Protein AF-A0A1Q8IWN5-F1 (afdb_monomer)

Nearest PDB structures (foldseek):
  7a0g-assembly1_JJJ  TM=3.708E-01  e=5.545E+00  Serratia marcescens

Mean predicted aligned error: 10.46 Å

Radius of gyration: 30.69 Å; Cα contacts (8 Å, |Δi|>4): 17; chains: 1; bounding box: 66×28×96 Å

Foldseek 3Di:
DDPPVVVVVVVVVVVVVVLVVLLVVLVVVLVVQLVVLVVVLVVVVVVVVVVLVVVVVVPPDVVVNVVVVVPCPVVVVVSVVVSVVSNVVSVVVSVVSNVVSVVVVVVVVVVVVVVVVVVVVVVPPDPPPPDD

Sequence (132 aa):
MISTTPQHFVAA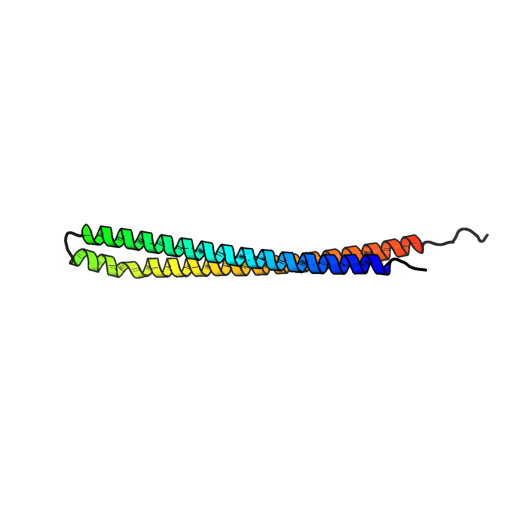QKAGVDTTFEILNKTAGAFEKLAALNLQTVQAALADQQQRARDAFAANAPQTFFAQQAGRSQPALEQARSYWREVHEIVAGTRADFLALAQARVSAYRSEAQGYFDNLAKQAAPAETAGK

Structure (mmCIF, N/CA/C/O backbone):
data_AF-A0A1Q8IWN5-F1
#
_entry.id   AF-A0A1Q8IWN5-F1
#
loop_
_atom_site.group_PDB
_atom_site.id
_atom_site.type_symbol
_atom_site.label_atom_id
_atom_site.label_alt_id
_atom_site.label_comp_id
_atom_site.label_asym_id
_atom_site.label_entity_id
_atom_site.label_seq_id
_atom_site.pdbx_PDB_ins_code
_atom_site.Cartn_x
_atom_site.Cartn_y
_atom_site.Cartn_z
_atom_site.occupancy
_atom_site.B_iso_or_equiv
_atom_site.auth_seq_id
_atom_site.auth_comp_id
_atom_site.auth_asym_id
_atom_site.auth_atom_id
_atom_site.pdbx_PDB_model_num
ATOM 1 N N . MET A 1 1 ? 27.067 6.786 -45.162 1.00 37.84 1 MET A N 1
ATOM 2 C CA . MET A 1 1 ? 27.492 6.765 -43.749 1.00 37.84 1 MET A CA 1
ATOM 3 C C . MET A 1 1 ? 26.260 6.625 -42.869 1.00 37.84 1 MET A C 1
ATOM 5 O O . MET A 1 1 ? 25.314 7.380 -43.034 1.00 37.84 1 MET A O 1
ATOM 9 N N . ILE A 1 2 ? 26.288 5.584 -42.041 1.00 49.09 2 ILE A N 1
ATOM 10 C CA . ILE A 1 2 ? 25.490 5.244 -40.851 1.00 49.09 2 ILE A CA 1
ATOM 11 C C . ILE A 1 2 ? 24.551 6.364 -40.350 1.00 49.09 2 ILE A C 1
ATOM 13 O O . ILE A 1 2 ? 25.006 7.363 -39.804 1.00 49.09 2 ILE A O 1
ATOM 17 N N . SER A 1 3 ? 23.237 6.148 -40.480 1.00 48.34 3 SER A N 1
ATOM 18 C CA . SER A 1 3 ? 22.176 6.942 -39.831 1.00 48.34 3 SER A CA 1
ATOM 19 C C . SER A 1 3 ? 21.306 6.061 -38.917 1.00 48.34 3 SER A C 1
ATOM 21 O O . SER A 1 3 ? 20.087 6.161 -38.896 1.00 48.34 3 SER A O 1
ATOM 23 N N . THR A 1 4 ? 21.923 5.131 -38.183 1.00 56.53 4 THR A N 1
ATOM 24 C CA . THR A 1 4 ? 21.226 4.267 -37.208 1.00 56.53 4 THR A CA 1
ATOM 25 C C . THR A 1 4 ? 21.303 4.820 -35.779 1.00 56.53 4 THR A C 1
ATOM 27 O O . THR A 1 4 ? 20.409 4.583 -34.973 1.00 56.53 4 THR A O 1
ATOM 30 N N . THR A 1 5 ? 22.303 5.651 -35.466 1.00 59.72 5 THR A N 1
ATOM 31 C CA . THR A 1 5 ? 22.496 6.282 -34.146 1.00 59.72 5 THR A CA 1
ATOM 32 C C . THR A 1 5 ? 21.309 7.131 -33.648 1.00 59.72 5 THR A C 1
ATOM 34 O O . THR A 1 5 ? 21.006 7.051 -32.456 1.00 59.72 5 THR A O 1
ATOM 37 N N . PRO A 1 6 ? 20.585 7.906 -34.488 1.00 65.62 6 PRO A N 1
ATOM 38 C CA . PRO A 1 6 ? 19.478 8.736 -34.002 1.00 65.62 6 PRO A CA 1
ATOM 39 C C . PRO A 1 6 ? 18.267 7.924 -33.521 1.00 65.62 6 PRO A C 1
ATOM 41 O O . PRO A 1 6 ? 17.647 8.281 -32.523 1.00 65.62 6 PRO A O 1
ATOM 44 N N . GLN A 1 7 ? 17.931 6.818 -34.196 1.00 66.00 7 GLN A N 1
ATOM 45 C CA . GLN A 1 7 ? 16.726 6.037 -33.886 1.00 66.00 7 GLN A CA 1
ATOM 46 C C . GLN A 1 7 ? 16.855 5.258 -32.570 1.00 66.00 7 GLN A C 1
ATOM 48 O O . GLN A 1 7 ? 15.939 5.305 -31.750 1.00 66.00 7 GLN A O 1
ATOM 53 N N . HIS A 1 8 ? 18.002 4.618 -32.321 1.00 65.12 8 HIS A N 1
ATOM 54 C CA . HIS A 1 8 ? 18.261 3.933 -31.047 1.00 65.12 8 HIS A CA 1
ATOM 55 C C . HIS A 1 8 ? 18.317 4.913 -29.867 1.00 65.12 8 HIS A C 1
ATOM 57 O O . HIS A 1 8 ? 17.812 4.615 -28.786 1.00 65.12 8 HIS A O 1
ATOM 63 N N . PHE A 1 9 ? 18.866 6.116 -30.075 1.00 72.00 9 PHE A N 1
ATOM 64 C CA . PHE A 1 9 ? 18.894 7.153 -29.044 1.00 72.00 9 PHE A CA 1
ATOM 65 C C . PHE A 1 9 ? 17.484 7.634 -28.668 1.00 72.00 9 PHE A C 1
ATOM 67 O O . PHE A 1 9 ? 17.147 7.705 -27.485 1.00 72.00 9 PHE A O 1
ATOM 74 N N . VAL A 1 10 ? 16.632 7.902 -29.664 1.00 76.38 10 VAL A N 1
ATOM 75 C CA . VAL A 1 10 ? 15.233 8.299 -29.438 1.00 76.38 10 VAL A CA 1
ATOM 76 C C . VAL A 1 10 ? 14.439 7.178 -28.755 1.00 76.38 10 VAL A C 1
ATOM 78 O O . VAL A 1 10 ? 13.681 7.448 -27.822 1.00 76.38 10 VAL A O 1
ATOM 81 N N . ALA A 1 11 ? 14.641 5.918 -29.153 1.00 75.00 11 ALA A N 1
ATOM 82 C CA . ALA A 1 11 ? 14.000 4.765 -28.519 1.00 75.00 11 ALA A CA 1
ATOM 83 C C . ALA A 1 11 ? 14.422 4.598 -27.047 1.00 75.00 11 ALA A C 1
ATOM 85 O O . ALA A 1 11 ? 13.570 4.401 -26.178 1.00 75.00 11 ALA A O 1
ATOM 86 N N . ALA A 1 12 ? 15.715 4.753 -26.744 1.00 73.31 12 ALA A N 1
ATOM 87 C CA . ALA A 1 12 ? 16.230 4.701 -25.379 1.00 73.31 12 ALA A CA 1
ATOM 88 C C . ALA A 1 12 ? 15.653 5.823 -24.499 1.00 73.31 12 ALA A C 1
ATOM 90 O O . ALA A 1 12 ? 15.236 5.558 -23.367 1.00 73.31 12 ALA A O 1
ATOM 91 N N . GLN A 1 13 ? 15.566 7.052 -25.025 1.00 79.25 13 GLN A N 1
ATOM 92 C CA . GLN A 1 13 ? 14.946 8.177 -24.319 1.00 79.25 13 GLN A CA 1
ATOM 93 C C . GLN A 1 13 ? 13.466 7.928 -24.038 1.00 79.25 13 GLN A C 1
ATOM 95 O O . GLN A 1 13 ? 13.032 8.063 -22.893 1.00 79.25 13 GLN A O 1
ATOM 100 N N . LYS A 1 14 ? 12.702 7.512 -25.056 1.00 83.19 14 LYS A N 1
ATOM 101 C CA . LYS A 1 14 ? 11.281 7.200 -24.892 1.00 83.19 14 LYS A CA 1
ATOM 102 C C . LYS A 1 14 ? 11.071 6.132 -23.823 1.00 83.19 14 LYS A C 1
ATOM 104 O O . LYS A 1 14 ? 10.262 6.313 -22.920 1.00 83.19 14 LYS A O 1
ATOM 109 N N . ALA A 1 15 ? 11.835 5.051 -23.885 1.00 81.25 15 ALA A N 1
ATOM 110 C CA . ALA A 1 15 ? 11.652 3.950 -22.960 1.00 81.25 15 ALA A CA 1
ATOM 111 C C . ALA A 1 15 ? 12.084 4.311 -21.522 1.00 81.25 15 ALA A C 1
ATOM 113 O O . ALA A 1 15 ? 11.552 3.759 -20.560 1.00 81.25 15 ALA A O 1
ATOM 114 N N . GLY A 1 16 ? 13.019 5.256 -21.357 1.00 82.69 16 GLY A N 1
ATOM 115 C CA . GLY A 1 16 ? 13.338 5.858 -20.060 1.00 82.69 16 GLY A CA 1
ATOM 116 C C . GLY A 1 16 ? 12.161 6.647 -19.480 1.00 82.69 16 GLY A C 1
ATOM 117 O O . GLY A 1 16 ? 11.799 6.427 -18.327 1.00 82.69 16 GLY A O 1
ATOM 118 N N . VAL A 1 17 ? 11.518 7.487 -20.297 1.00 88.69 17 VAL A N 1
ATOM 119 C CA . VAL A 1 17 ? 10.320 8.252 -19.910 1.00 88.69 17 VAL A CA 1
ATOM 120 C C . VAL A 1 17 ? 9.160 7.324 -19.543 1.00 88.69 17 VAL A C 1
ATOM 122 O O . VAL A 1 17 ? 8.555 7.501 -18.486 1.00 88.69 17 VAL A O 1
ATOM 125 N N . ASP A 1 18 ? 8.892 6.304 -20.362 1.00 88.75 18 ASP A N 1
ATOM 126 C CA . ASP A 1 18 ? 7.832 5.324 -20.100 1.00 88.75 18 ASP A CA 1
ATOM 127 C C . ASP A 1 18 ? 8.085 4.592 -18.762 1.00 88.75 18 ASP A C 1
ATOM 129 O O . ASP A 1 18 ? 7.186 4.498 -17.928 1.00 88.75 18 ASP A O 1
ATOM 133 N N . THR A 1 19 ? 9.337 4.193 -18.487 1.00 89.06 19 THR A N 1
ATOM 134 C CA . THR A 1 19 ? 9.733 3.585 -17.197 1.00 89.06 19 THR A CA 1
ATOM 135 C C . THR A 1 19 ? 9.458 4.526 -16.018 1.00 89.06 19 THR A C 1
ATOM 137 O O . THR A 1 19 ? 8.959 4.095 -14.979 1.00 89.06 19 THR A O 1
ATOM 140 N N . THR A 1 20 ? 9.775 5.819 -16.151 1.00 90.31 20 THR A N 1
ATOM 141 C CA . THR A 1 20 ? 9.519 6.807 -15.093 1.00 90.31 20 THR A CA 1
ATOM 142 C C . THR A 1 20 ? 8.026 6.947 -14.808 1.00 90.31 20 THR A C 1
ATOM 144 O O . THR A 1 20 ? 7.629 6.923 -13.643 1.00 90.31 20 THR A O 1
ATOM 147 N N . PHE A 1 21 ? 7.191 7.054 -15.843 1.00 93.50 21 PHE A N 1
ATOM 148 C CA . PHE A 1 21 ? 5.742 7.150 -15.661 1.00 93.50 21 PHE A CA 1
ATOM 149 C C . PHE A 1 21 ? 5.143 5.880 -15.060 1.00 93.50 21 PHE A C 1
ATOM 151 O O . PHE A 1 21 ? 4.268 5.973 -14.201 1.00 93.50 21 PHE A O 1
ATOM 158 N N . GLU A 1 22 ? 5.635 4.700 -15.435 1.00 92.38 22 GLU A N 1
ATOM 159 C CA . GLU A 1 22 ? 5.208 3.449 -14.808 1.00 92.38 22 GLU A CA 1
ATOM 160 C C . GLU A 1 22 ? 5.541 3.415 -13.313 1.00 92.38 22 GLU A C 1
ATOM 162 O O . GLU A 1 22 ? 4.670 3.092 -12.505 1.00 92.38 22 GLU A O 1
ATOM 167 N N . ILE A 1 23 ? 6.749 3.826 -12.913 1.00 92.50 23 ILE A N 1
ATOM 168 C CA . ILE A 1 23 ? 7.129 3.918 -11.493 1.00 92.50 23 ILE A CA 1
ATOM 169 C C . ILE A 1 23 ? 6.215 4.888 -10.737 1.00 92.50 23 ILE A C 1
ATOM 171 O O . ILE A 1 23 ? 5.743 4.567 -9.640 1.00 92.50 23 ILE A O 1
ATOM 175 N N . LEU A 1 24 ? 5.946 6.062 -11.316 1.00 94.44 24 LEU A N 1
ATOM 176 C CA . LEU A 1 24 ? 5.059 7.061 -10.717 1.00 94.44 24 LEU A CA 1
ATOM 177 C C . LEU A 1 24 ? 3.639 6.513 -10.548 1.00 94.44 24 LEU A C 1
ATOM 179 O O . LEU A 1 24 ? 3.076 6.628 -9.462 1.00 94.44 24 LEU A O 1
ATOM 183 N N . ASN A 1 25 ? 3.097 5.849 -11.571 1.00 94.50 25 ASN A N 1
ATOM 184 C CA . ASN A 1 25 ? 1.772 5.229 -11.521 1.00 94.50 25 ASN A CA 1
ATOM 185 C C . ASN A 1 25 ? 1.687 4.140 -10.445 1.00 94.50 25 ASN A C 1
ATOM 187 O O . ASN A 1 25 ? 0.735 4.109 -9.668 1.00 94.50 25 ASN A O 1
ATOM 191 N N . LYS A 1 26 ? 2.695 3.265 -10.349 1.00 94.44 26 LYS A N 1
ATOM 192 C CA . LYS A 1 26 ? 2.757 2.231 -9.304 1.00 94.44 26 LYS A CA 1
ATOM 193 C C . LYS A 1 26 ? 2.835 2.838 -7.903 1.00 94.44 26 LYS A C 1
ATOM 195 O O . LYS A 1 26 ? 2.153 2.371 -6.995 1.00 94.44 26 LYS A O 1
ATOM 200 N N . THR A 1 27 ? 3.618 3.904 -7.742 1.00 94.50 27 THR A N 1
ATOM 201 C CA . THR A 1 27 ? 3.732 4.634 -6.472 1.00 94.50 27 THR A CA 1
ATOM 202 C C . THR A 1 27 ? 2.403 5.287 -6.091 1.00 94.50 27 THR A C 1
ATOM 204 O O . THR A 1 27 ? 1.944 5.112 -4.965 1.00 94.50 27 THR A O 1
ATOM 207 N N . ALA A 1 28 ? 1.747 5.983 -7.024 1.00 97.44 28 ALA A N 1
ATOM 208 C CA . ALA A 1 28 ? 0.434 6.584 -6.801 1.00 97.44 28 ALA A CA 1
ATOM 209 C C . ALA A 1 28 ? -0.610 5.527 -6.407 1.00 97.44 28 ALA A C 1
ATOM 211 O O . ALA A 1 28 ? -1.283 5.680 -5.391 1.00 97.44 28 ALA A O 1
ATOM 212 N N . GLY A 1 29 ? -0.659 4.399 -7.122 1.00 96.81 29 GLY A N 1
ATOM 213 C CA . GLY A 1 29 ? -1.555 3.291 -6.788 1.00 96.81 29 GLY A CA 1
ATOM 214 C C . GLY A 1 29 ? -1.285 2.677 -5.406 1.00 96.81 29 GLY A C 1
ATOM 215 O O . GLY A 1 29 ? -2.213 2.234 -4.732 1.00 96.81 29 GLY A O 1
ATOM 216 N N . ALA A 1 30 ? -0.035 2.671 -4.933 1.00 97.12 30 ALA A N 1
ATOM 217 C CA . ALA A 1 30 ? 0.285 2.252 -3.568 1.00 97.12 30 ALA A CA 1
ATOM 218 C C . ALA A 1 30 ? -0.283 3.227 -2.522 1.00 97.12 30 ALA A C 1
ATOM 220 O O . ALA A 1 30 ? -0.853 2.789 -1.521 1.00 97.12 30 ALA A O 1
ATOM 221 N N . PHE A 1 31 ? -0.187 4.538 -2.768 1.00 97.88 31 PHE A N 1
ATOM 222 C CA . PHE A 1 31 ? -0.805 5.554 -1.910 1.00 97.88 31 PHE A CA 1
ATOM 223 C C . PHE A 1 31 ? -2.328 5.436 -1.879 1.00 97.88 31 PHE A C 1
ATOM 225 O O . PHE A 1 31 ? -2.911 5.498 -0.799 1.00 97.88 31 PHE A O 1
ATOM 232 N N . GLU A 1 32 ? -2.970 5.211 -3.025 1.00 98.19 32 GLU A N 1
ATOM 233 C CA . GLU A 1 32 ? -4.418 4.984 -3.099 1.00 98.19 32 GLU A CA 1
ATOM 234 C C . GLU A 1 32 ? -4.841 3.778 -2.253 1.00 98.19 32 GLU A C 1
ATOM 236 O O . GLU A 1 32 ? -5.774 3.877 -1.456 1.00 98.19 32 GLU A O 1
ATOM 241 N N . LYS A 1 33 ? -4.112 2.659 -2.351 1.00 98.44 33 LYS A N 1
ATOM 242 C CA . LYS A 1 33 ? -4.369 1.461 -1.536 1.00 98.44 33 LYS A CA 1
ATOM 243 C C . LYS A 1 33 ? -4.204 1.728 -0.040 1.00 98.44 33 LYS A C 1
ATOM 245 O O . LYS A 1 33 ? -5.042 1.297 0.747 1.00 98.44 33 LYS A O 1
ATOM 250 N N . LEU A 1 34 ? -3.163 2.460 0.363 1.00 98.38 34 LEU A N 1
ATOM 251 C CA . LEU A 1 34 ? -2.956 2.841 1.766 1.00 98.38 34 LEU A CA 1
ATOM 252 C C . LEU A 1 34 ? -4.065 3.773 2.274 1.00 98.38 34 LEU A C 1
ATOM 254 O O . LEU A 1 34 ? -4.549 3.607 3.392 1.00 98.38 34 LEU A O 1
ATOM 258 N N . ALA A 1 35 ? -4.494 4.739 1.462 1.00 98.50 35 ALA A N 1
ATOM 259 C CA . ALA A 1 35 ? -5.589 5.638 1.807 1.00 98.50 35 ALA A CA 1
ATOM 260 C C . ALA A 1 35 ? -6.915 4.877 1.961 1.00 98.50 35 ALA A C 1
ATOM 262 O O . ALA A 1 35 ? -7.635 5.093 2.938 1.00 98.50 35 ALA A O 1
ATOM 263 N N . ALA A 1 36 ? -7.205 3.950 1.045 1.00 98.25 36 ALA A N 1
ATOM 264 C CA . ALA A 1 36 ? -8.377 3.084 1.121 1.00 98.25 36 ALA A CA 1
ATOM 265 C C . ALA A 1 36 ? -8.357 2.210 2.386 1.00 98.25 36 ALA A C 1
ATOM 267 O O . ALA A 1 36 ? -9.351 2.167 3.111 1.00 98.25 36 ALA A O 1
ATOM 268 N N . LEU A 1 37 ? -7.212 1.593 2.703 1.00 98.25 37 LEU A N 1
ATOM 269 C CA . LEU A 1 37 ? -7.028 0.800 3.922 1.00 98.25 37 LEU A CA 1
ATOM 270 C C . LEU A 1 37 ? -7.273 1.631 5.192 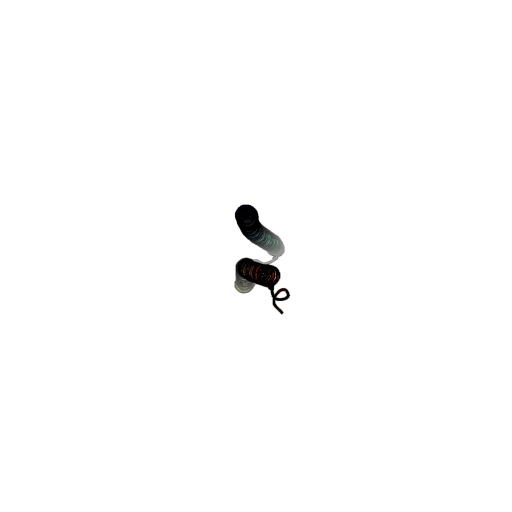1.00 98.25 37 LEU A C 1
ATOM 272 O O . LEU A 1 37 ? -7.979 1.193 6.104 1.00 98.25 37 LEU A O 1
ATOM 276 N N . ASN A 1 38 ? -6.734 2.852 5.249 1.00 97.88 38 ASN A N 1
ATOM 277 C CA . ASN A 1 38 ? -6.957 3.770 6.368 1.00 97.88 38 ASN A CA 1
ATOM 278 C C . ASN A 1 38 ? -8.436 4.129 6.522 1.00 97.88 38 ASN A C 1
ATOM 280 O O . ASN A 1 38 ? -8.968 4.085 7.632 1.00 97.88 38 ASN A O 1
ATOM 284 N N . LEU A 1 39 ? -9.115 4.449 5.418 1.00 98.31 39 LEU A N 1
ATOM 285 C CA . LEU A 1 39 ? -10.536 4.779 5.440 1.00 98.31 39 LEU A CA 1
ATOM 286 C C . LEU A 1 39 ? -11.376 3.594 5.932 1.00 98.31 39 LEU A C 1
ATOM 288 O O . LEU A 1 39 ? -12.228 3.776 6.801 1.00 98.31 39 LEU A O 1
ATOM 292 N N . GLN A 1 40 ? -11.107 2.387 5.433 1.00 96.81 40 GLN A N 1
ATOM 293 C CA . GLN A 1 40 ? -11.782 1.166 5.874 1.00 96.81 40 GLN A CA 1
ATOM 294 C C . GLN A 1 40 ? -11.557 0.906 7.371 1.00 96.81 40 GLN A C 1
ATOM 296 O O . GLN A 1 40 ? -12.502 0.592 8.093 1.00 96.81 40 GLN A O 1
ATOM 301 N N . THR A 1 41 ? -10.328 1.097 7.855 1.00 95.94 41 THR A N 1
ATOM 302 C CA . THR A 1 41 ? -9.979 0.930 9.275 1.00 95.94 41 THR A CA 1
ATOM 303 C C . THR A 1 41 ? -10.730 1.931 10.155 1.00 95.94 41 THR A C 1
ATOM 305 O O . THR A 1 41 ? -11.289 1.562 11.187 1.00 95.94 41 THR A O 1
ATOM 308 N N . VAL A 1 42 ? -10.804 3.195 9.731 1.00 96.06 42 VAL A N 1
ATOM 309 C CA . VAL A 1 42 ? -11.555 4.242 10.438 1.00 96.06 42 VAL A CA 1
ATOM 310 C C . VAL A 1 42 ? -13.050 3.925 10.461 1.00 96.06 42 VAL A C 1
ATOM 312 O O . VAL A 1 42 ? -13.673 4.019 11.517 1.00 96.06 42 VAL A O 1
ATOM 315 N N . GLN A 1 43 ? -13.627 3.506 9.332 1.00 96.12 43 GLN A N 1
ATOM 316 C CA . GLN A 1 43 ? -15.036 3.110 9.259 1.00 96.12 43 GLN A CA 1
ATOM 317 C C . GLN A 1 43 ? -15.348 1.930 10.186 1.00 96.12 43 GLN A C 1
ATOM 319 O O . GLN A 1 43 ? -16.338 1.981 10.916 1.00 96.12 43 GLN A O 1
ATOM 324 N N . ALA A 1 44 ? -14.486 0.910 10.214 1.00 93.06 44 ALA A N 1
ATOM 325 C CA . ALA A 1 44 ? -14.618 -0.218 11.132 1.00 93.06 44 ALA A CA 1
ATOM 326 C C . ALA A 1 44 ? -14.556 0.241 12.598 1.00 93.06 44 ALA A C 1
ATOM 328 O O . ALA A 1 44 ? -15.436 -0.094 13.389 1.00 93.06 44 ALA A O 1
ATOM 329 N N . ALA A 1 45 ? -13.593 1.098 12.949 1.00 90.94 45 ALA A N 1
ATOM 330 C CA . ALA A 1 45 ? -13.474 1.638 14.302 1.00 90.94 45 ALA A CA 1
ATOM 331 C C . ALA A 1 45 ? -14.706 2.465 14.725 1.00 90.94 45 ALA A C 1
ATOM 333 O O . ALA A 1 45 ? -15.142 2.380 15.876 1.00 90.94 45 ALA A O 1
ATOM 334 N N . LEU A 1 46 ? -15.289 3.246 13.808 1.00 94.44 46 LEU A N 1
ATOM 335 C CA . LEU A 1 46 ? -16.532 3.998 14.022 1.00 94.44 46 LEU A CA 1
ATOM 336 C C . LEU A 1 46 ? -17.734 3.071 14.236 1.00 94.44 46 LEU A C 1
ATOM 338 O O . LEU A 1 46 ? -18.514 3.300 15.163 1.00 94.44 46 LEU A O 1
ATOM 342 N N . ALA A 1 47 ? -17.867 2.016 13.429 1.00 91.81 47 ALA A N 1
ATOM 343 C CA . ALA A 1 47 ? -18.908 1.005 13.602 1.00 91.81 47 ALA A CA 1
ATOM 344 C C . ALA A 1 47 ? -18.779 0.300 14.965 1.00 91.81 47 ALA A C 1
ATOM 346 O O . ALA A 1 47 ? -19.760 0.200 15.707 1.00 91.81 47 ALA A O 1
ATOM 347 N N . ASP A 1 48 ? -17.556 -0.069 15.356 1.00 88.12 48 ASP A N 1
ATOM 348 C CA . ASP A 1 48 ? -17.261 -0.665 16.662 1.00 88.12 48 ASP A CA 1
ATOM 349 C C . ASP A 1 48 ? -17.589 0.293 17.821 1.00 88.12 48 ASP A C 1
ATOM 351 O O . ASP A 1 48 ? -18.047 -0.132 18.882 1.00 88.12 48 ASP A O 1
ATOM 355 N N . GLN A 1 49 ? -17.346 1.602 17.672 1.00 86.94 49 GLN A N 1
ATOM 356 C CA . GLN A 1 49 ? -17.747 2.601 18.675 1.00 86.94 49 GLN A CA 1
ATOM 357 C C . GLN A 1 49 ? -19.267 2.762 18.757 1.00 86.94 49 GLN A C 1
ATOM 359 O O . GLN A 1 49 ? -19.816 2.818 19.858 1.00 86.94 49 GLN A O 1
ATOM 364 N N . GLN A 1 50 ? -19.963 2.799 17.618 1.00 91.31 50 GLN A N 1
ATOM 365 C CA . GLN A 1 50 ? -21.423 2.880 17.595 1.00 91.31 50 GLN A CA 1
ATOM 366 C C . GLN A 1 50 ? -22.049 1.673 18.300 1.00 91.31 50 GLN A C 1
ATOM 368 O O . GLN A 1 50 ? -22.963 1.845 19.111 1.00 91.31 50 GLN A O 1
ATOM 373 N N . GLN A 1 51 ? -21.543 0.467 18.034 1.00 87.44 51 GLN A N 1
ATOM 374 C CA . GLN A 1 51 ? -22.014 -0.740 18.704 1.00 87.44 51 GLN A CA 1
ATOM 375 C C . GLN A 1 51 ? -21.749 -0.677 20.211 1.00 87.44 51 GLN A C 1
ATOM 377 O O . GLN A 1 51 ? -22.658 -0.923 20.998 1.00 87.44 51 GLN A O 1
ATOM 382 N N . ARG A 1 52 ? -20.552 -0.241 20.626 1.00 81.56 52 ARG A N 1
ATOM 383 C CA . ARG A 1 52 ? -20.226 -0.050 22.050 1.00 81.56 52 ARG A CA 1
ATOM 384 C C . ARG A 1 52 ? -21.160 0.933 22.748 1.00 81.56 52 ARG A C 1
ATOM 386 O O . ARG A 1 52 ? -21.565 0.671 23.877 1.00 81.56 52 ARG A O 1
ATOM 393 N N . ALA A 1 53 ? -21.511 2.039 22.096 1.00 85.88 53 ALA A N 1
ATOM 394 C CA . ALA A 1 53 ? -22.461 2.999 22.646 1.00 85.88 53 ALA A CA 1
ATOM 395 C C . ALA A 1 53 ? -23.851 2.366 22.820 1.00 85.88 53 ALA A C 1
ATOM 397 O O . ALA A 1 53 ? -24.457 2.511 23.878 1.00 85.88 53 ALA A O 1
ATOM 398 N N . ARG A 1 54 ? -24.336 1.613 21.821 1.00 85.88 54 ARG A N 1
ATOM 399 C CA . ARG A 1 54 ? -25.617 0.890 21.906 1.00 85.88 54 ARG A CA 1
ATOM 400 C C . ARG A 1 54 ? -25.623 -0.136 23.037 1.00 85.88 54 ARG A C 1
ATOM 402 O O . ARG A 1 54 ? -26.559 -0.142 23.830 1.00 85.88 54 ARG A O 1
ATOM 409 N N . ASP A 1 55 ? -24.572 -0.945 23.143 1.00 82.38 55 ASP A N 1
ATOM 410 C CA . ASP A 1 55 ? -24.430 -1.947 24.203 1.00 82.38 55 ASP A CA 1
ATOM 411 C C . ASP A 1 55 ? -24.398 -1.291 25.591 1.00 82.38 55 ASP A C 1
ATOM 413 O O . ASP A 1 55 ? -25.004 -1.802 26.529 1.00 82.38 55 ASP A O 1
ATOM 417 N N . ALA A 1 56 ? -23.734 -0.135 25.723 1.00 79.62 56 ALA A N 1
ATOM 418 C CA . ALA A 1 56 ? -23.693 0.624 26.971 1.00 79.62 56 ALA A CA 1
ATOM 419 C C . ALA A 1 56 ? -25.081 1.136 27.386 1.00 79.62 56 ALA A C 1
ATOM 421 O O . ALA A 1 56 ? -25.432 1.043 28.559 1.00 79.62 56 ALA A O 1
ATOM 422 N N . PHE A 1 57 ? -25.886 1.633 26.441 1.00 81.88 57 PHE A N 1
ATOM 423 C CA . PHE A 1 57 ? -27.260 2.069 26.721 1.00 81.88 57 PHE A CA 1
ATOM 424 C C . PHE A 1 57 ? -28.224 0.904 26.986 1.00 81.88 57 PHE A C 1
ATOM 426 O O . PHE A 1 57 ? -29.194 1.076 27.718 1.00 81.88 57 PHE A O 1
ATOM 433 N N . ALA A 1 58 ? -27.969 -0.274 26.412 1.00 81.06 58 ALA A N 1
ATOM 434 C CA . ALA A 1 58 ? -28.767 -1.479 26.638 1.00 81.06 58 ALA A CA 1
ATOM 435 C C . ALA A 1 58 ? -28.379 -2.238 27.923 1.00 81.06 58 ALA A C 1
ATOM 437 O O . ALA A 1 58 ? -29.125 -3.107 28.383 1.00 81.06 58 ALA A O 1
ATOM 438 N N . ALA A 1 59 ? -27.211 -1.948 28.504 1.00 73.31 59 ALA A N 1
ATOM 439 C CA . ALA A 1 59 ? -26.731 -2.613 29.705 1.00 73.31 59 ALA A CA 1
ATOM 440 C C . ALA A 1 59 ? -27.540 -2.172 30.936 1.00 73.31 59 ALA A C 1
ATOM 442 O O . ALA A 1 59 ? -27.318 -1.111 31.510 1.00 73.31 59 ALA A O 1
ATOM 443 N N . ASN A 1 60 ? -28.441 -3.044 31.393 1.00 64.19 60 ASN A N 1
ATOM 444 C CA . ASN A 1 60 ? -29.268 -2.819 32.585 1.00 64.19 60 ASN A CA 1
ATOM 445 C C . ASN A 1 60 ? -28.469 -2.784 33.911 1.00 64.19 60 ASN A C 1
ATOM 447 O O . ASN A 1 60 ? -29.032 -2.431 34.946 1.00 64.19 60 ASN A O 1
ATOM 451 N N . ALA A 1 61 ? -27.177 -3.150 33.908 1.00 69.81 61 ALA A N 1
ATOM 452 C CA . ALA A 1 61 ? -26.302 -3.104 35.080 1.00 69.81 61 ALA A CA 1
ATOM 453 C C . ALA A 1 61 ? -24.846 -2.727 34.709 1.00 69.81 61 ALA A C 1
ATOM 455 O O . ALA A 1 61 ? -24.236 -3.380 33.854 1.00 69.81 61 ALA A O 1
ATOM 456 N N . PRO A 1 62 ? -24.233 -1.731 35.380 1.00 66.62 62 PRO A N 1
ATOM 457 C CA . PRO A 1 62 ? -22.875 -1.275 35.074 1.00 66.62 62 PRO A CA 1
ATOM 458 C C . PRO A 1 62 ? -21.790 -2.327 35.352 1.00 66.62 62 PRO A C 1
ATOM 460 O O . PRO A 1 62 ? -20.773 -2.335 34.661 1.00 66.62 62 PRO A O 1
ATOM 463 N N . GLN A 1 63 ? -21.988 -3.264 36.295 1.00 67.62 63 GLN A N 1
ATOM 464 C CA . GLN A 1 63 ? -20.993 -4.319 36.554 1.00 67.62 63 GLN A CA 1
ATOM 465 C C . GLN A 1 63 ? -20.790 -5.252 35.346 1.00 67.62 63 GLN A C 1
ATOM 467 O O . GLN A 1 63 ? -19.662 -5.656 35.059 1.00 67.62 63 GLN A O 1
ATOM 472 N N . THR A 1 64 ? -21.855 -5.559 34.599 1.00 68.00 64 THR A N 1
ATOM 473 C CA . THR A 1 64 ? -21.791 -6.427 33.412 1.00 68.00 64 THR A CA 1
ATOM 474 C C . THR A 1 64 ? -21.048 -5.749 32.256 1.00 68.00 64 THR A C 1
ATOM 476 O O . THR A 1 64 ? -20.324 -6.410 31.514 1.00 68.00 6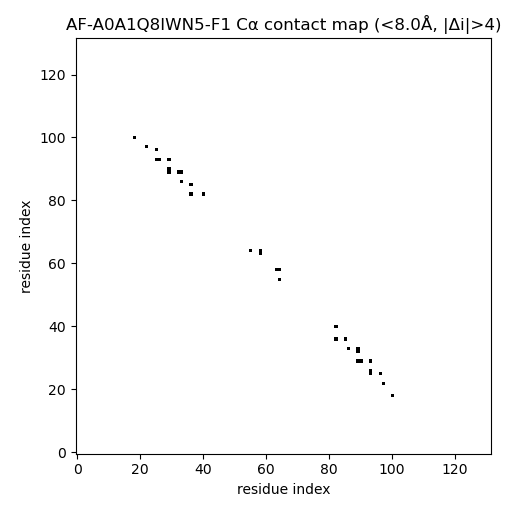4 THR A O 1
ATOM 479 N N . PHE A 1 65 ? -21.151 -4.422 32.142 1.00 72.38 65 PHE A N 1
ATOM 480 C CA . PHE A 1 65 ? -20.428 -3.627 31.148 1.00 72.38 65 PHE A CA 1
ATOM 481 C C . PHE A 1 65 ? -18.908 -3.630 31.389 1.00 72.38 65 PHE A C 1
ATOM 483 O O . PHE A 1 65 ? -18.137 -3.853 30.455 1.00 72.38 65 PHE A O 1
ATOM 490 N N . PHE A 1 66 ? -18.458 -3.455 32.639 1.00 71.31 66 PHE A N 1
ATOM 491 C CA . PHE A 1 66 ? -17.025 -3.474 32.970 1.00 71.31 66 PHE A CA 1
ATOM 492 C C . PHE A 1 66 ? -16.382 -4.849 32.750 1.00 71.31 66 PHE A C 1
ATOM 494 O O . PHE A 1 66 ? -15.260 -4.925 32.245 1.00 71.31 66 PHE A O 1
ATOM 501 N N . ALA A 1 67 ? -17.101 -5.934 33.055 1.00 71.81 67 ALA A N 1
ATOM 502 C CA . ALA A 1 67 ? -16.632 -7.289 32.768 1.00 71.81 67 ALA A CA 1
ATOM 503 C C . ALA A 1 67 ? -16.483 -7.539 31.253 1.00 71.81 67 ALA A C 1
ATOM 505 O O . ALA A 1 67 ? -15.501 -8.139 30.819 1.00 71.81 67 ALA A O 1
ATOM 506 N N . GLN A 1 68 ? -17.405 -7.020 30.431 1.00 68.69 68 GLN A N 1
ATOM 507 C CA . GLN A 1 68 ? -17.306 -7.090 28.968 1.00 68.69 68 GLN A CA 1
ATOM 508 C C . GLN A 1 68 ? -16.185 -6.207 28.398 1.00 68.69 68 GLN A C 1
ATOM 510 O O . GLN A 1 68 ? -15.555 -6.575 27.409 1.00 68.69 68 GLN A O 1
ATOM 515 N N . GLN A 1 69 ? -15.900 -5.058 29.016 1.00 68.12 69 GLN A N 1
ATOM 516 C CA . GLN A 1 69 ? -14.820 -4.158 28.602 1.00 68.12 69 GLN A CA 1
ATOM 517 C C . GLN A 1 69 ? -13.432 -4.803 28.775 1.00 68.12 69 GLN A C 1
ATOM 519 O O . GLN A 1 69 ? -12.571 -4.637 27.910 1.00 68.12 69 GLN A O 1
ATOM 524 N N . ALA A 1 70 ? -13.222 -5.568 29.853 1.00 66.25 70 ALA A N 1
ATOM 525 C CA . ALA A 1 70 ? -11.939 -6.203 30.170 1.00 66.25 70 ALA A CA 1
ATOM 526 C C . ALA A 1 70 ? -11.492 -7.266 29.140 1.00 66.25 70 ALA A C 1
ATOM 528 O O . ALA A 1 70 ? -10.295 -7.488 28.975 1.00 66.25 70 ALA A O 1
ATOM 529 N N . GLY A 1 71 ? -12.425 -7.882 28.402 1.00 67.56 71 GLY A N 1
ATOM 530 C CA . GLY A 1 71 ? -12.128 -8.888 27.369 1.00 67.56 71 GLY A CA 1
ATOM 531 C C . GLY A 1 71 ? -11.798 -8.337 25.972 1.00 67.56 71 GLY A C 1
ATOM 532 O O . GLY A 1 71 ? -11.484 -9.110 25.071 1.00 67.56 71 GLY A O 1
ATOM 533 N N . ARG A 1 72 ? -11.872 -7.016 25.748 1.00 67.56 72 ARG A N 1
ATOM 534 C CA . ARG A 1 72 ? -11.831 -6.411 24.395 1.00 67.56 72 ARG A CA 1
ATOM 535 C C . ARG A 1 72 ? -10.446 -5.988 23.890 1.00 67.56 72 ARG A C 1
ATOM 537 O O . ARG A 1 72 ? -10.340 -5.492 22.770 1.00 67.56 72 ARG A O 1
ATOM 544 N N . SER A 1 73 ? -9.378 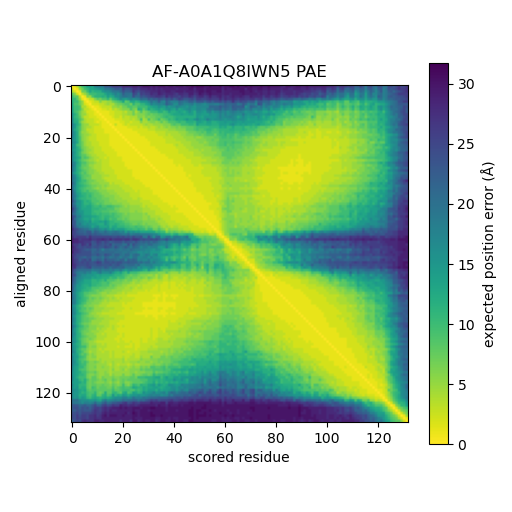-6.188 24.658 1.00 74.44 73 SER A N 1
ATOM 545 C CA . SER A 1 73 ? -8.014 -5.849 24.216 1.00 74.44 73 SER A CA 1
ATOM 546 C C . SER A 1 73 ? -7.489 -6.776 23.109 1.00 74.44 73 SER A C 1
ATOM 548 O O . SER A 1 73 ? -6.743 -6.323 22.242 1.00 74.44 73 SER A O 1
ATOM 550 N N . GLN A 1 74 ? -7.913 -8.046 23.081 1.00 78.50 74 GLN A N 1
ATOM 551 C CA . GLN A 1 74 ? -7.519 -9.003 22.037 1.00 78.50 74 GLN A CA 1
ATOM 552 C C . GLN A 1 74 ? -7.979 -8.598 20.621 1.00 78.50 74 GLN A C 1
ATOM 554 O O . GLN A 1 74 ? -7.133 -8.564 19.728 1.00 78.50 74 GLN A O 1
ATOM 559 N N . PRO A 1 75 ? -9.259 -8.241 20.385 1.00 82.44 75 PRO A N 1
ATOM 560 C CA . PRO A 1 75 ? -9.719 -7.761 19.080 1.00 82.44 75 PRO A CA 1
ATOM 561 C C . PRO A 1 75 ? -8.929 -6.567 18.532 1.00 82.44 75 PRO A C 1
ATOM 563 O O . PRO A 1 75 ? -8.610 -6.536 17.347 1.00 8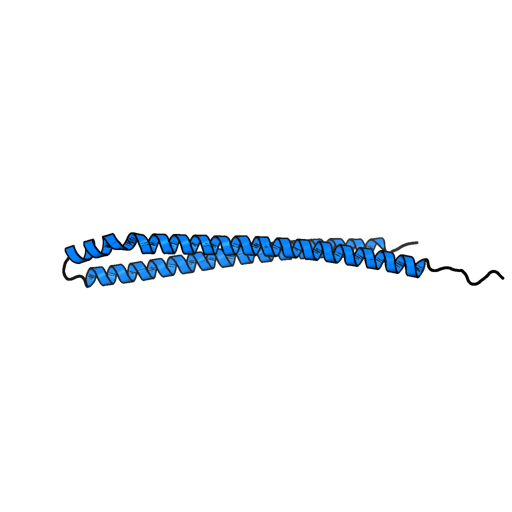2.44 75 PRO A O 1
ATOM 566 N N . ALA A 1 76 ? -8.567 -5.608 19.390 1.00 82.81 76 ALA A N 1
ATOM 567 C CA . ALA A 1 76 ? -7.784 -4.442 18.982 1.00 82.81 76 ALA A CA 1
ATOM 568 C C . ALA A 1 76 ? -6.363 -4.830 18.537 1.00 82.81 76 ALA A C 1
ATOM 570 O O . ALA A 1 76 ? -5.851 -4.301 17.550 1.00 82.81 76 ALA A O 1
ATOM 571 N N . LEU A 1 77 ? -5.737 -5.784 19.235 1.00 88.69 77 LEU A N 1
ATOM 572 C CA . LEU A 1 77 ? -4.432 -6.319 18.849 1.00 88.69 77 LEU A CA 1
ATOM 573 C C . LEU A 1 77 ? -4.502 -7.055 17.503 1.00 88.69 77 LEU A C 1
ATOM 575 O O . LEU A 1 77 ? -3.614 -6.891 16.666 1.00 88.69 77 LEU A O 1
ATOM 579 N N . GLU A 1 78 ? -5.563 -7.829 17.273 1.00 89.75 78 GLU A N 1
ATOM 580 C CA . GLU A 1 78 ? -5.771 -8.530 16.005 1.00 89.75 78 GLU A CA 1
ATOM 581 C C . GLU A 1 78 ? -6.014 -7.561 14.841 1.00 89.75 78 GLU A C 1
ATOM 583 O O . GLU A 1 78 ? -5.403 -7.716 13.783 1.00 89.75 78 GLU A O 1
ATOM 588 N N . GLN A 1 79 ? -6.829 -6.517 15.044 1.00 90.50 79 GLN A N 1
ATOM 589 C CA . GLN A 1 79 ? -7.028 -5.451 14.055 1.00 90.50 79 GLN A CA 1
ATOM 590 C C . GLN A 1 79 ? -5.707 -4.756 13.710 1.00 90.50 79 GLN A C 1
ATOM 592 O O . GLN A 1 79 ? -5.388 -4.603 12.532 1.00 90.50 79 GLN A O 1
ATOM 597 N N . ALA A 1 80 ? -4.900 -4.394 14.713 1.00 92.62 80 ALA A N 1
ATOM 598 C CA . ALA A 1 80 ? -3.594 -3.779 14.483 1.00 92.62 80 ALA A CA 1
ATOM 599 C C . ALA A 1 80 ? -2.653 -4.708 13.699 1.00 92.62 80 ALA A C 1
ATOM 601 O O . ALA A 1 80 ? -1.966 -4.270 12.776 1.00 92.62 80 ALA A O 1
ATOM 602 N N . ARG A 1 81 ? -2.645 -6.004 14.032 1.00 96.38 81 ARG A N 1
ATOM 603 C CA . ARG A 1 81 ? -1.862 -7.016 13.314 1.00 96.38 81 ARG A CA 1
ATOM 604 C C . ARG A 1 81 ? -2.311 -7.157 11.859 1.00 96.38 81 ARG A C 1
ATOM 606 O O . ARG A 1 81 ? -1.455 -7.217 10.977 1.00 96.38 81 ARG A O 1
ATOM 613 N N . SER A 1 82 ? -3.620 -7.192 11.600 1.00 96.12 82 SER A N 1
ATOM 614 C CA . SER A 1 82 ? -4.155 -7.245 10.234 1.00 96.12 82 SER A CA 1
ATOM 615 C C . SER A 1 82 ? -3.772 -6.004 9.440 1.00 96.12 82 SER A C 1
ATOM 617 O O . SER A 1 82 ? -3.201 -6.139 8.362 1.00 96.12 82 SER A O 1
ATOM 619 N N . TYR A 1 83 ? -3.976 -4.816 10.013 1.00 97.25 83 TYR A N 1
ATOM 620 C CA . TYR A 1 83 ? -3.608 -3.548 9.389 1.00 97.25 83 TYR A CA 1
ATOM 621 C C . TYR A 1 83 ? -2.130 -3.533 8.972 1.00 97.25 83 TYR A C 1
ATOM 623 O O . TYR A 1 83 ? -1.811 -3.253 7.819 1.00 97.25 83 TYR A O 1
ATOM 631 N N . TRP A 1 84 ? -1.212 -3.913 9.869 1.00 97.62 84 TRP A N 1
ATOM 632 C CA . TRP A 1 84 ? 0.220 -3.946 9.549 1.00 97.62 84 TRP A CA 1
ATOM 633 C C . TRP A 1 84 ? 0.589 -4.981 8.490 1.00 97.62 84 TRP A C 1
ATOM 635 O O . TRP A 1 84 ? 1.458 -4.721 7.656 1.00 97.62 84 TRP A O 1
ATOM 645 N N . ARG A 1 85 ? -0.071 -6.141 8.497 1.00 98.25 85 ARG A N 1
ATOM 646 C CA . ARG A 1 85 ? 0.094 -7.155 7.452 1.00 98.25 85 ARG A CA 1
ATOM 647 C C . ARG A 1 85 ? -0.345 -6.616 6.089 1.00 98.25 85 ARG A C 1
ATOM 649 O O . ARG A 1 85 ? 0.390 -6.786 5.122 1.00 98.25 85 ARG A O 1
ATOM 656 N N . GLU A 1 86 ? -1.483 -5.934 6.020 1.00 98.06 86 GLU A N 1
ATOM 657 C CA . GLU A 1 86 ? -2.012 -5.351 4.780 1.00 98.06 86 GLU A CA 1
ATOM 658 C C . GLU A 1 86 ? -1.135 -4.194 4.274 1.00 98.06 86 GLU A C 1
ATOM 660 O O . GLU A 1 86 ? -0.805 -4.137 3.089 1.00 98.06 86 GLU A O 1
ATOM 665 N N . VAL A 1 87 ? -0.642 -3.327 5.168 1.00 98.25 87 VAL A N 1
ATOM 666 C CA . VAL A 1 87 ? 0.371 -2.308 4.828 1.00 98.25 87 VAL A CA 1
ATOM 667 C C . VAL A 1 87 ? 1.624 -2.961 4.245 1.00 98.25 87 VAL A C 1
ATOM 669 O O . VAL A 1 87 ? 2.136 -2.519 3.212 1.00 98.25 87 VAL A O 1
ATOM 672 N N . HIS A 1 88 ? 2.124 -4.021 4.885 1.00 98.25 88 HIS A N 1
ATOM 673 C CA . HIS A 1 88 ? 3.297 -4.741 4.401 1.00 98.25 88 HIS A CA 1
ATOM 674 C C . HIS A 1 88 ? 3.051 -5.355 3.020 1.00 98.25 88 HIS A C 1
ATOM 676 O O . HIS A 1 88 ? 3.922 -5.268 2.158 1.00 98.25 88 HIS A O 1
ATOM 682 N N . GLU A 1 89 ? 1.876 -5.934 2.782 1.00 98.00 89 GLU A N 1
ATOM 683 C CA . GLU A 1 89 ? 1.495 -6.495 1.485 1.00 98.00 89 GLU A CA 1
ATOM 684 C C . GLU A 1 89 ? 1.476 -5.431 0.379 1.00 98.00 89 GLU A C 1
ATOM 686 O O . GLU A 1 89 ? 2.056 -5.648 -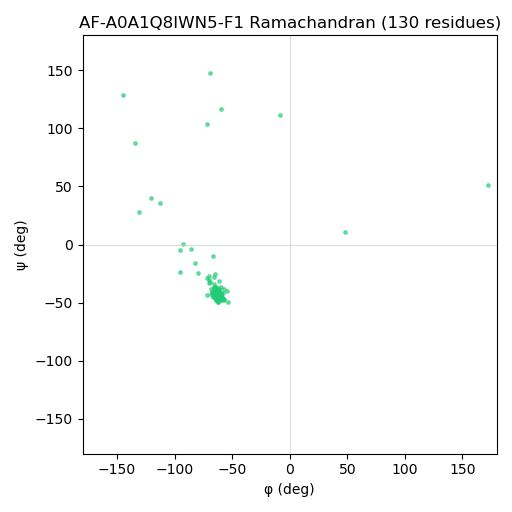0.685 1.00 98.00 89 GLU A O 1
ATOM 691 N N . ILE A 1 90 ? 0.915 -4.246 0.644 1.00 97.81 90 ILE A N 1
ATOM 692 C CA . ILE A 1 90 ? 0.912 -3.127 -0.311 1.00 97.81 90 ILE A CA 1
ATOM 693 C C . ILE A 1 90 ? 2.346 -2.708 -0.663 1.00 97.81 90 ILE A C 1
ATOM 695 O O . ILE A 1 90 ? 2.697 -2.567 -1.841 1.00 97.81 90 ILE A O 1
ATOM 699 N N . VAL A 1 91 ? 3.200 -2.532 0.348 1.00 96.38 91 VAL A N 1
ATOM 700 C CA . VAL A 1 91 ? 4.596 -2.116 0.148 1.00 96.38 91 VAL A CA 1
ATOM 701 C C . VAL A 1 91 ? 5.399 -3.199 -0.574 1.00 96.38 91 VAL A C 1
ATOM 703 O O . VAL A 1 91 ? 6.142 -2.898 -1.510 1.00 96.38 91 VAL A O 1
ATOM 706 N N . ALA A 1 92 ? 5.253 -4.461 -0.171 1.00 97.25 92 ALA A N 1
ATOM 707 C CA . ALA A 1 92 ? 5.940 -5.590 -0.786 1.00 97.25 92 ALA A CA 1
ATOM 708 C C . ALA A 1 92 ? 5.502 -5.791 -2.243 1.00 97.25 92 ALA A C 1
ATOM 710 O O . ALA A 1 92 ? 6.359 -5.959 -3.109 1.00 97.25 92 ALA A O 1
ATOM 711 N N . GLY A 1 93 ? 4.202 -5.683 -2.533 1.00 95.94 93 GLY A N 1
ATOM 712 C CA . GLY A 1 93 ? 3.669 -5.736 -3.895 1.00 95.94 93 GLY A CA 1
ATOM 713 C C . GLY A 1 93 ? 4.220 -4.616 -4.778 1.00 95.94 93 GLY A C 1
ATOM 714 O O . GLY A 1 93 ? 4.645 -4.868 -5.901 1.00 95.94 93 GLY A O 1
ATOM 715 N N . THR A 1 94 ? 4.332 -3.397 -4.245 1.00 94.12 94 THR A N 1
ATOM 716 C CA . THR A 1 94 ? 4.933 -2.262 -4.973 1.00 94.12 94 THR A CA 1
ATOM 717 C C . THR A 1 94 ? 6.410 -2.513 -5.298 1.00 94.12 94 THR A C 1
ATOM 719 O O . THR A 1 94 ? 6.867 -2.244 -6.408 1.00 94.12 94 THR A O 1
ATOM 722 N N . ARG A 1 95 ? 7.174 -3.085 -4.356 1.00 93.38 95 ARG A N 1
ATOM 723 C CA . ARG A 1 95 ? 8.573 -3.484 -4.598 1.00 93.38 95 ARG A CA 1
ATOM 724 C C . ARG A 1 95 ? 8.683 -4.598 -5.639 1.00 93.38 95 ARG A C 1
ATOM 726 O O . ARG A 1 95 ? 9.592 -4.558 -6.466 1.00 93.38 95 ARG A O 1
ATOM 733 N N . ALA A 1 96 ? 7.778 -5.575 -5.603 1.00 95.56 96 ALA A N 1
ATOM 734 C CA . ALA A 1 96 ? 7.734 -6.656 -6.583 1.00 95.56 96 ALA A CA 1
ATOM 735 C C . ALA A 1 96 ? 7.448 -6.121 -7.996 1.00 95.56 96 ALA A C 1
ATOM 737 O O . ALA A 1 96 ? 8.135 -6.510 -8.939 1.00 95.56 96 ALA A O 1
ATOM 738 N N . ASP A 1 97 ? 6.526 -5.164 -8.128 1.00 92.69 97 ASP A N 1
ATOM 739 C CA . ASP A 1 97 ? 6.237 -4.482 -9.394 1.00 92.69 97 ASP A CA 1
ATOM 740 C C . ASP A 1 97 ? 7.473 -3.752 -9.949 1.00 92.69 97 ASP A C 1
ATOM 742 O O . ASP A 1 97 ? 7.765 -3.841 -11.142 1.00 92.69 97 ASP A O 1
ATOM 746 N N . PHE A 1 98 ? 8.254 -3.080 -9.095 1.00 92.31 98 PHE A N 1
ATOM 747 C CA . PHE A 1 98 ? 9.510 -2.448 -9.518 1.00 92.31 98 PHE A CA 1
ATOM 748 C C . PHE A 1 98 ? 10.563 -3.461 -9.967 1.00 92.31 98 PHE A C 1
ATOM 750 O O . PHE A 1 98 ? 11.261 -3.228 -10.956 1.00 92.31 98 PHE A O 1
ATOM 757 N N . LEU A 1 99 ? 10.676 -4.595 -9.274 1.00 94.38 99 LEU A N 1
ATOM 758 C CA . LEU A 1 99 ? 11.589 -5.659 -9.680 1.00 94.38 99 LEU A CA 1
ATOM 759 C C . LEU A 1 99 ? 11.182 -6.251 -11.036 1.00 94.38 99 LEU A C 1
ATOM 761 O O . LEU A 1 99 ? 12.045 -6.473 -11.886 1.00 94.38 99 LEU A O 1
ATOM 765 N N . ALA A 1 100 ? 9.884 -6.458 -11.260 1.00 92.81 100 ALA A N 1
ATOM 766 C CA . ALA A 1 100 ? 9.355 -6.932 -12.534 1.00 92.81 100 ALA A CA 1
ATOM 767 C C . ALA A 1 100 ? 9.653 -5.943 -13.673 1.00 92.81 100 ALA A C 1
ATOM 769 O O . ALA A 1 100 ? 10.100 -6.357 -14.744 1.00 92.81 100 ALA A O 1
ATOM 770 N N . LEU A 1 101 ? 9.503 -4.637 -13.426 1.00 90.94 101 LEU A N 1
ATOM 771 C CA . LEU A 1 101 ? 9.864 -3.599 -14.392 1.00 90.94 101 LEU A CA 1
ATOM 772 C C . LEU A 1 101 ? 11.361 -3.637 -14.735 1.00 90.94 101 LEU A C 1
ATOM 774 O O . LEU A 1 101 ? 11.733 -3.630 -15.908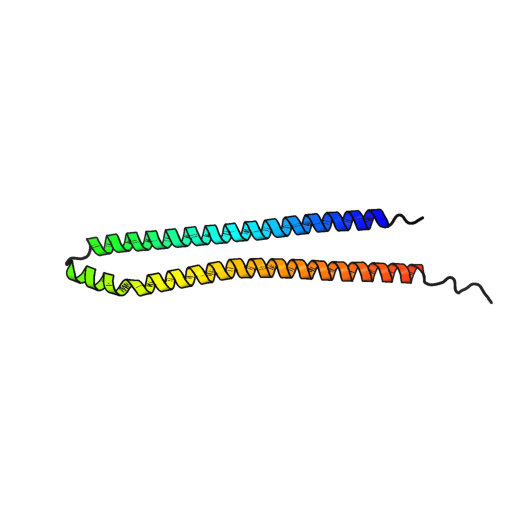 1.00 90.94 101 LEU A O 1
ATOM 778 N N . ALA A 1 102 ? 12.233 -3.755 -13.732 1.00 89.75 102 ALA A N 1
ATOM 779 C CA . ALA A 1 102 ? 13.672 -3.880 -13.958 1.00 89.75 102 ALA A CA 1
ATOM 780 C C . ALA A 1 102 ? 14.017 -5.128 -14.793 1.00 89.75 102 ALA A C 1
ATOM 782 O O . ALA A 1 102 ? 14.798 -5.042 -15.744 1.00 89.75 102 ALA A O 1
ATOM 783 N N . GLN A 1 103 ? 13.401 -6.274 -14.485 1.00 92.00 103 GLN A N 1
ATOM 784 C CA . GLN A 1 103 ? 13.579 -7.508 -15.255 1.00 92.00 103 GLN A CA 1
ATOM 785 C C . GLN A 1 103 ? 13.122 -7.339 -16.710 1.00 92.00 103 GLN A C 1
ATOM 787 O O . GLN A 1 103 ? 13.851 -7.725 -17.625 1.00 92.00 103 GLN A O 1
ATOM 792 N N . ALA A 1 104 ? 11.967 -6.710 -16.941 1.00 89.56 104 ALA A N 1
ATOM 793 C CA . ALA A 1 104 ? 11.459 -6.441 -18.283 1.00 89.56 104 ALA A CA 1
ATOM 794 C C . ALA A 1 104 ? 12.426 -5.566 -19.099 1.00 89.56 104 ALA A C 1
ATOM 796 O O . ALA A 1 104 ? 12.695 -5.865 -20.264 1.00 89.56 104 ALA A O 1
ATOM 797 N N . ARG A 1 105 ? 13.023 -4.535 -18.482 1.00 86.81 105 ARG A N 1
ATOM 798 C CA . ARG A 1 105 ? 14.015 -3.664 -19.139 1.00 86.81 105 ARG A CA 1
ATOM 799 C C . ARG A 1 105 ? 15.296 -4.411 -19.503 1.00 86.81 105 ARG A C 1
ATOM 801 O O . ARG A 1 105 ? 15.804 -4.231 -20.608 1.00 86.81 105 ARG A O 1
ATOM 808 N N . VAL A 1 106 ? 15.791 -5.284 -18.625 1.00 88.19 106 VAL A N 1
ATOM 809 C CA . VAL A 1 106 ? 16.967 -6.124 -18.919 1.00 88.19 106 VAL A CA 1
ATOM 810 C C . VAL A 1 106 ? 16.681 -7.076 -20.083 1.00 88.19 106 VAL A C 1
ATOM 812 O O . VAL A 1 106 ? 17.507 -7.202 -20.987 1.00 88.19 106 VAL A O 1
ATOM 815 N N . SER A 1 107 ? 15.514 -7.721 -20.090 1.00 89.88 107 SER A N 1
ATOM 816 C CA . SER A 1 107 ? 15.096 -8.616 -21.175 1.00 89.88 107 SER A CA 1
ATOM 817 C C . SER A 1 107 ? 14.969 -7.881 -22.513 1.00 89.88 107 SER A C 1
ATOM 819 O O . SER A 1 107 ? 15.468 -8.373 -23.525 1.00 89.88 107 SER A O 1
ATOM 821 N N . ALA A 1 108 ? 14.378 -6.682 -22.515 1.00 85.88 108 ALA A N 1
ATOM 822 C CA . ALA A 1 108 ? 14.274 -5.843 -23.708 1.00 85.88 108 ALA A CA 1
ATOM 823 C C . ALA A 1 108 ? 15.656 -5.473 -24.269 1.00 85.88 108 ALA A C 1
ATOM 825 O O . ALA A 1 108 ? 15.897 -5.641 -25.462 1.00 85.88 108 ALA A O 1
ATOM 826 N N . TYR A 1 109 ? 16.594 -5.064 -23.407 1.00 82.94 109 TYR A N 1
ATOM 827 C CA . TYR A 1 109 ? 17.957 -4.730 -23.825 1.00 82.94 109 TYR A CA 1
ATOM 828 C C . TYR A 1 109 ? 18.698 -5.929 -24.434 1.00 82.94 109 TYR A C 1
ATOM 830 O O . TYR A 1 109 ? 19.358 -5.799 -25.464 1.00 82.94 109 TYR A O 1
ATOM 838 N N . ARG A 1 110 ? 18.563 -7.120 -23.832 1.00 85.81 110 ARG A N 1
ATOM 839 C CA . ARG A 1 110 ? 19.147 -8.355 -24.382 1.00 85.81 110 ARG A CA 1
ATOM 840 C C . ARG A 1 110 ? 18.597 -8.667 -25.773 1.00 85.81 110 ARG A C 1
ATOM 842 O O . ARG A 1 110 ? 19.378 -8.990 -26.664 1.00 85.81 110 ARG A O 1
ATOM 849 N N . SER A 1 111 ? 17.282 -8.541 -25.956 1.00 86.56 111 SER A N 1
ATOM 850 C CA . SER A 1 111 ? 16.631 -8.767 -27.249 1.00 86.56 111 SER A CA 1
ATOM 851 C C . SER A 1 111 ? 17.076 -7.752 -28.305 1.00 86.56 111 SER A C 1
ATOM 853 O O . SER A 1 111 ? 17.289 -8.128 -29.455 1.00 86.56 111 SER A O 1
ATOM 855 N N . GLU A 1 112 ? 17.233 -6.479 -27.933 1.00 83.81 112 GLU A N 1
ATOM 856 C CA . GLU A 1 112 ? 17.702 -5.431 -28.847 1.00 83.81 112 GLU A CA 1
ATOM 857 C C . GLU A 1 112 ? 19.154 -5.675 -29.279 1.00 83.81 112 GLU A C 1
ATOM 859 O O . GLU A 1 112 ? 19.464 -5.611 -30.469 1.00 83.81 112 GLU A O 1
ATOM 864 N N . ALA A 1 113 ? 20.033 -6.035 -28.337 1.00 83.12 113 ALA A N 1
ATOM 865 C CA . ALA A 1 113 ? 21.424 -6.363 -28.634 1.00 83.12 113 ALA A CA 1
ATOM 866 C C . ALA A 1 113 ? 21.541 -7.576 -29.571 1.00 83.12 113 ALA A C 1
ATOM 868 O O . ALA A 1 113 ? 22.286 -7.525 -30.548 1.00 83.12 113 ALA A O 1
ATOM 869 N N . GLN A 1 114 ? 20.780 -8.646 -29.315 1.00 86.00 114 GLN A N 1
ATOM 870 C CA . GLN A 1 114 ? 20.725 -9.817 -30.199 1.00 86.00 114 GLN A CA 1
ATOM 871 C C . GLN A 1 114 ? 20.260 -9.441 -31.608 1.00 86.00 114 GLN A C 1
ATOM 873 O O . GLN A 1 114 ? 20.937 -9.772 -32.577 1.00 86.00 114 GLN A O 1
ATOM 878 N N . GLY A 1 115 ? 19.172 -8.672 -31.726 1.00 84.12 115 GLY A N 1
ATOM 879 C CA . GLY A 1 115 ? 18.682 -8.200 -33.022 1.00 84.12 115 GLY A CA 1
ATOM 880 C C . GLY A 1 115 ? 19.707 -7.347 -33.776 1.00 84.12 115 GLY A C 1
ATOM 881 O O . GLY A 1 115 ? 19.834 -7.463 -34.993 1.00 84.12 115 GLY A O 1
ATOM 882 N N . TYR A 1 116 ? 20.484 -6.525 -33.066 1.00 81.62 116 TYR A N 1
ATOM 883 C CA . TYR A 1 116 ? 21.582 -5.762 -33.657 1.00 81.62 116 TYR A CA 1
ATOM 884 C C . TYR A 1 116 ? 22.690 -6.672 -34.208 1.00 81.62 116 TYR A C 1
ATOM 886 O O . TYR A 1 116 ? 23.104 -6.498 -35.356 1.00 81.62 116 TYR A O 1
ATOM 894 N N . PHE A 1 117 ? 23.139 -7.667 -33.434 1.00 84.12 117 PHE A N 1
ATOM 895 C CA . PHE A 1 117 ? 24.146 -8.629 -33.893 1.00 84.12 117 PHE A CA 1
ATOM 896 C C . PHE A 1 117 ? 23.649 -9.475 -35.071 1.00 84.12 117 PHE A C 1
ATOM 898 O O . PHE A 1 117 ? 24.390 -9.645 -36.037 1.00 84.12 117 PHE A O 1
ATOM 905 N N . ASP A 1 118 ? 22.395 -9.930 -35.046 1.00 85.38 118 ASP A N 1
ATOM 906 C CA . ASP A 1 118 ? 21.780 -10.665 -36.156 1.00 85.38 118 ASP A CA 1
ATOM 907 C C . ASP A 1 118 ? 21.714 -9.815 -37.429 1.00 85.38 118 ASP A C 1
ATOM 909 O O . ASP A 1 118 ? 21.979 -10.305 -38.529 1.00 85.38 118 ASP A O 1
ATOM 913 N N . ASN A 1 119 ? 21.383 -8.528 -37.299 1.00 82.12 119 ASN A N 1
ATOM 914 C CA . ASN A 1 119 ? 21.357 -7.599 -38.425 1.00 82.12 119 ASN A CA 1
ATOM 915 C C . ASN A 1 119 ? 22.758 -7.353 -38.994 1.00 82.12 119 ASN A C 1
ATOM 917 O O . ASN A 1 119 ? 22.915 -7.350 -40.215 1.00 82.12 119 ASN A O 1
ATOM 921 N N . LEU A 1 120 ? 23.778 -7.208 -38.142 1.00 80.44 120 LEU A N 1
ATOM 922 C CA . LEU A 1 120 ? 25.169 -7.100 -38.586 1.00 80.44 120 LEU A CA 1
ATOM 923 C C . LEU A 1 120 ? 25.647 -8.379 -39.276 1.00 80.44 120 LEU A C 1
ATOM 925 O O . LEU A 1 120 ? 26.245 -8.291 -40.340 1.00 80.44 120 LEU A O 1
ATOM 929 N N . ALA A 1 121 ? 25.360 -9.557 -38.720 1.00 83.00 121 ALA A N 1
ATOM 930 C CA . ALA A 1 121 ? 25.734 -10.837 -39.317 1.00 83.00 121 ALA A CA 1
ATOM 931 C C . ALA A 1 121 ? 25.066 -11.047 -40.687 1.00 83.00 121 ALA A C 1
ATOM 933 O O . ALA A 1 121 ? 25.716 -11.486 -41.632 1.00 83.00 121 ALA A O 1
ATOM 934 N N . LYS A 1 122 ? 23.791 -10.657 -40.830 1.00 79.62 122 LYS A N 1
ATOM 935 C CA . LYS A 1 122 ? 23.074 -10.662 -42.119 1.00 79.62 122 LYS A CA 1
ATOM 936 C C . LYS A 1 122 ? 23.651 -9.665 -43.125 1.00 79.62 122 LYS A C 1
ATOM 938 O O . LYS A 1 122 ? 23.639 -9.945 -44.317 1.00 79.62 122 LYS A O 1
ATOM 943 N N . GLN A 1 123 ? 24.144 -8.516 -42.663 1.00 73.62 123 GLN A N 1
ATOM 944 C CA . GLN A 1 123 ? 24.798 -7.512 -43.511 1.00 73.62 123 GLN A CA 1
ATOM 945 C C . GLN A 1 123 ? 26.259 -7.861 -43.845 1.00 73.62 123 GLN A C 1
ATOM 947 O O . GLN A 1 123 ? 26.768 -7.396 -44.860 1.00 73.62 123 GLN A O 1
ATOM 952 N N . ALA A 1 124 ? 26.923 -8.665 -43.010 1.00 63.31 124 ALA A N 1
ATOM 953 C CA . ALA A 1 124 ? 28.314 -9.091 -43.156 1.00 63.31 124 ALA A CA 1
ATOM 954 C C . ALA A 1 124 ? 28.479 -10.457 -43.849 1.00 63.31 124 ALA A C 1
ATOM 956 O O . ALA A 1 124 ? 29.612 -10.865 -44.102 1.00 63.31 124 ALA A O 1
ATOM 957 N N . ALA A 1 125 ? 27.387 -11.164 -44.166 1.00 49.78 125 ALA A N 1
ATOM 958 C CA . ALA A 1 125 ? 27.434 -12.367 -44.991 1.00 49.78 125 ALA A CA 1
ATOM 959 C C . ALA A 1 125 ? 28.021 -12.015 -46.388 1.00 49.78 125 ALA A C 1
ATOM 961 O O . ALA A 1 125 ? 27.441 -11.189 -47.095 1.00 49.78 125 ALA A O 1
ATOM 962 N N . PRO A 1 126 ? 29.184 -12.574 -46.774 1.00 55.59 126 PRO A N 1
ATOM 963 C CA . PRO A 1 126 ? 29.999 -12.112 -47.908 1.00 55.59 126 PRO A CA 1
ATOM 964 C C . PRO A 1 126 ? 29.313 -12.395 -49.261 1.00 55.59 126 PRO A C 1
ATOM 966 O O . PRO A 1 126 ? 28.609 -13.384 -49.414 1.00 55.59 126 PRO A O 1
ATOM 969 N N . ALA A 1 127 ? 29.450 -11.600 -50.328 1.00 51.38 127 ALA A N 1
ATOM 970 C CA . ALA A 1 127 ? 30.696 -11.218 -51.008 1.00 51.38 127 ALA A CA 1
ATOM 971 C C . AL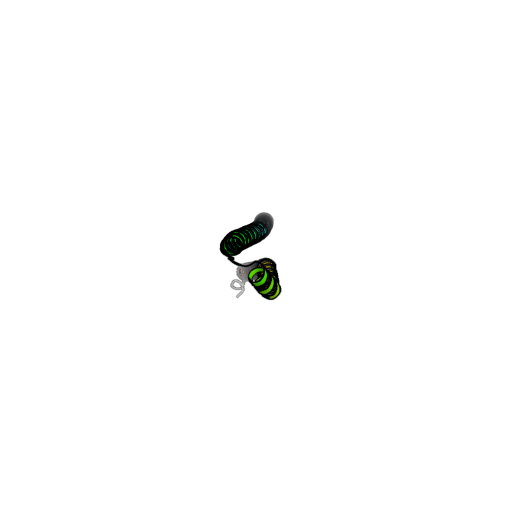A A 1 127 ? 31.658 -12.394 -51.336 1.00 51.38 127 ALA A C 1
ATOM 973 O O . ALA A 1 127 ? 32.776 -12.148 -51.772 1.00 51.38 127 ALA A O 1
ATOM 974 N N . GLU A 1 128 ? 31.230 -13.658 -51.188 1.00 49.28 128 GLU A N 1
ATOM 975 C CA . GLU A 1 128 ? 32.035 -14.874 -51.445 1.00 49.28 128 GLU A CA 1
ATOM 976 C C . GLU A 1 128 ? 31.542 -15.702 -52.651 1.00 49.28 128 GLU A C 1
ATOM 978 O O . GLU A 1 128 ? 31.644 -16.926 -52.673 1.00 49.28 128 GLU A O 1
ATOM 983 N N . THR A 1 129 ? 31.042 -15.063 -53.712 1.00 45.66 129 THR A N 1
ATOM 984 C CA . THR A 1 129 ? 30.740 -15.775 -54.977 1.00 45.66 129 THR A CA 1
ATOM 985 C C . THR A 1 129 ? 31.296 -15.120 -56.243 1.00 45.66 129 THR A C 1
ATOM 987 O O . THR A 1 129 ? 30.756 -15.327 -57.324 1.00 45.66 129 THR A O 1
ATOM 990 N N . ALA A 1 130 ? 32.405 -14.379 -56.170 1.00 46.53 130 ALA A N 1
ATOM 991 C CA . ALA A 1 130 ? 33.107 -13.920 -57.374 1.00 46.53 130 ALA A CA 1
ATOM 992 C C . ALA A 1 130 ? 34.619 -14.139 -57.240 1.00 46.53 130 ALA A C 1
ATOM 994 O O . ALA A 1 130 ? 35.346 -13.263 -56.783 1.00 46.53 130 ALA A O 1
ATOM 995 N N . GLY A 1 131 ? 35.091 -15.331 -57.610 1.00 43.25 131 GLY A N 1
ATOM 996 C CA . GLY A 1 131 ? 36.517 -15.650 -57.563 1.00 43.25 131 GLY A CA 1
ATOM 997 C C . GLY A 1 131 ? 36.864 -17.110 -57.841 1.00 43.25 131 GLY A C 1
ATOM 998 O O . GLY A 1 131 ? 37.580 -17.715 -57.048 1.00 43.25 131 GLY A O 1
ATOM 999 N N . LYS A 1 132 ? 36.356 -17.678 -58.939 1.00 34.38 132 LYS A N 1
ATOM 1000 C CA . LYS A 1 132 ? 36.994 -18.778 -59.678 1.00 34.38 132 LYS A CA 1
ATOM 1001 C C . LYS A 1 132 ? 36.783 -18.558 -61.165 1.00 34.38 13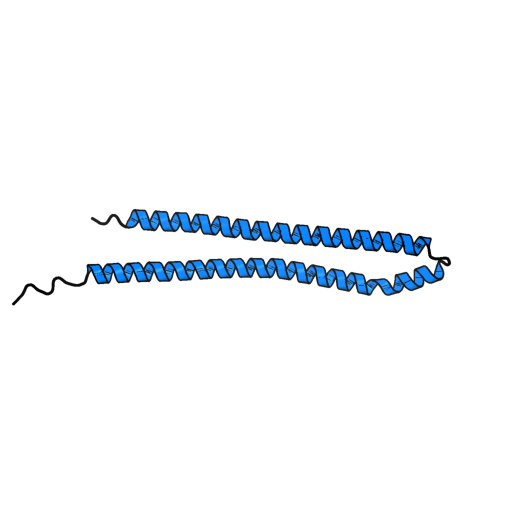2 LYS A C 1
ATOM 1003 O O . LYS A 1 132 ? 35.667 -18.115 -61.514 1.00 34.38 132 LYS A O 1
#

pLDDT: mean 82.62, std 15.08, range [34.38, 98.5]

Solvent-accessible surface area (backbone atoms only — not comparable to full-atom values): 7522 Å² total; per-residue (Å²): 133,91,82,59,68,65,59,57,51,52,51,52,51,50,53,50,52,54,51,51,52,50,52,50,51,51,51,50,53,45,51,51,51,52,52,50,51,51,52,53,51,50,52,50,53,52,53,55,47,53,50,50,52,52,52,59,74,66,48,92,46,72,71,62,53,56,60,57,56,73,68,51,62,58,63,55,52,50,50,52,52,49,52,53,50,52,55,48,48,49,54,51,51,52,53,50,54,51,51,50,50,53,50,51,51,53,52,50,50,54,53,51,52,50,52,50,52,53,51,49,52,67,71,63,58,70,96,77,86,82,90,129

Secondary structure (DSSP, 8-state):
----HHHHHHHHHHHHHHHHHHHHHHHHHHHHHHHHHHHHHHHHHHHHHHHHHHHHHH-S-HHHHHHHHHTTHHHHHHHHHHHHHHHHHHHHHHHHHHHHHHHHHHHHHHHHHHHHHHHHHHHHS---SS--